Protein AF-A0A7W7ZN82-F1 (afdb_monomer_lite)

pLDDT: mean 78.84, std 11.22, range [37.31, 95.62]

Foldseek 3Di:
DPDPVLVVLVVVLQVVLVFWPDWDWDDAVCCVVVPDVDIDIDTDGDDDPLSSLLSSCVRCQVVVQVVQVPPDPRFDPSCNVVVVSNVVVCVVVDDDDDPDDSCPPDDPVRVVVVD

Secondary structure (DSSP, 8-state):
---HHHHHHHHHHHHHHSSEEEEEEEEPTTGGGTS---EEEEEEESS-HHHHHHHHHHHHHHHHHHHHTTSSSPPSSSGGG-HHHHHHHHHHH----SS--SSTT--HHHHHTT-

Sequence (115 aa):
MADPENSKAINNGLNAVGTVHFARFLPDSGFLLGNSQTLWVLTEYDGTFDQYIQDFVNQMGPVFDKLLSFVVDPPPLPVESHIEAFEKWVDAHNEKSNLYSAYPTLTVQTILNNS

Organism: NCBI:txid940614

Structure (mmCIF, N/CA/C/O backbone):
data_AF-A0A7W7ZN82-F1
#
_entry.id   AF-A0A7W7ZN82-F1
#
loop_
_atom_site.group_PDB
_atom_site.id
_atom_site.type_symbol
_atom_site.label_atom_id
_atom_site.label_alt_id
_atom_site.label_comp_id
_atom_site.label_asym_id
_atom_site.label_entity_id
_atom_site.label_seq_id
_atom_site.pdbx_PDB_ins_code
_atom_site.Cartn_x
_atom_site.Cartn_y
_atom_site.Cartn_z
_atom_site.occupancy
_atom_site.B_iso_or_equiv
_atom_site.auth_seq_id
_atom_site.auth_comp_id
_atom_site.auth_asym_id
_atom_site.auth_atom_id
_atom_site.pdbx_PDB_model_num
ATOM 1 N N . MET A 1 1 ? -0.925 19.327 -7.523 1.00 37.31 1 MET A N 1
ATOM 2 C CA . MET A 1 1 ? -2.353 18.973 -7.677 1.00 37.31 1 MET A CA 1
ATOM 3 C C . MET A 1 1 ? -2.396 17.625 -8.368 1.00 37.31 1 MET A C 1
ATOM 5 O O . MET A 1 1 ? -1.733 17.493 -9.388 1.00 37.31 1 MET A O 1
ATOM 9 N N . ALA A 1 2 ? -3.047 16.619 -7.781 1.00 44.09 2 ALA A N 1
ATOM 10 C CA . ALA A 1 2 ? -3.205 15.329 -8.448 1.00 44.09 2 ALA A CA 1
ATOM 11 C C . ALA A 1 2 ? -4.035 15.522 -9.728 1.00 44.09 2 ALA A C 1
ATOM 13 O O . ALA A 1 2 ? -5.007 16.276 -9.721 1.00 44.09 2 ALA A O 1
ATOM 14 N N . ASP A 1 3 ? -3.608 14.894 -10.820 1.00 53.22 3 ASP A N 1
ATOM 15 C CA . ASP A 1 3 ? -4.341 14.874 -12.085 1.00 53.22 3 ASP A CA 1
ATOM 16 C C . ASP A 1 3 ? -5.731 14.233 -11.864 1.00 53.22 3 ASP A C 1
ATOM 18 O O . ASP A 1 3 ? -5.786 13.072 -11.434 1.00 53.22 3 ASP A O 1
ATOM 22 N N . PRO A 1 4 ? -6.841 14.953 -12.129 1.00 58.34 4 PRO A N 1
ATOM 23 C CA . PRO A 1 4 ? -8.200 14.473 -11.876 1.00 58.34 4 PRO A CA 1
ATOM 24 C C . PRO A 1 4 ? -8.522 13.128 -12.538 1.00 58.34 4 PRO A C 1
ATOM 26 O O . PRO A 1 4 ? -9.276 12.336 -11.971 1.00 58.34 4 PRO A O 1
ATOM 29 N N . GLU A 1 5 ? -7.941 12.849 -13.708 1.00 59.22 5 GLU A N 1
ATOM 30 C CA . GLU A 1 5 ? -8.176 11.603 -14.447 1.00 59.22 5 GLU A CA 1
ATOM 31 C C . GLU A 1 5 ? -7.513 10.406 -13.749 1.00 59.22 5 GLU A C 1
ATOM 33 O O . GLU A 1 5 ? -8.148 9.368 -13.550 1.00 59.22 5 GLU A O 1
ATOM 38 N N . ASN A 1 6 ? -6.275 10.570 -13.269 1.00 62.84 6 ASN A N 1
ATOM 39 C CA . ASN A 1 6 ? -5.576 9.522 -12.517 1.00 62.84 6 ASN A CA 1
ATOM 40 C C . ASN A 1 6 ? -6.247 9.266 -11.159 1.00 62.84 6 ASN A C 1
ATOM 42 O O . ASN A 1 6 ? -6.403 8.113 -10.760 1.00 62.84 6 ASN A O 1
ATOM 46 N N . SER A 1 7 ? -6.710 10.315 -10.467 1.00 64.31 7 SER A N 1
ATOM 47 C CA . SER A 1 7 ? -7.473 10.159 -9.220 1.00 64.31 7 SER A CA 1
ATOM 48 C C . SER A 1 7 ? -8.794 9.416 -9.435 1.00 64.31 7 SER A C 1
ATOM 50 O O . SER A 1 7 ? -9.171 8.588 -8.609 1.00 64.31 7 SER A O 1
ATOM 52 N N . LYS A 1 8 ? -9.487 9.660 -10.553 1.00 69.44 8 LYS A N 1
ATOM 53 C CA . LYS A 1 8 ? -10.722 8.948 -10.902 1.00 69.44 8 LYS A CA 1
ATOM 54 C C . LYS A 1 8 ? -10.463 7.480 -11.240 1.00 69.44 8 LYS A C 1
ATOM 56 O O . LYS A 1 8 ? -11.211 6.627 -10.776 1.00 69.44 8 LYS A O 1
ATOM 61 N N . ALA A 1 9 ? -9.416 7.180 -12.010 1.00 67.44 9 ALA A N 1
ATOM 62 C CA . ALA A 1 9 ? -9.040 5.806 -12.342 1.00 67.44 9 ALA A CA 1
ATOM 63 C C . ALA A 1 9 ? -8.680 4.995 -11.088 1.00 67.44 9 ALA A C 1
ATOM 65 O O . ALA A 1 9 ? -9.179 3.885 -10.921 1.00 67.44 9 ALA A O 1
ATOM 66 N N . ILE A 1 10 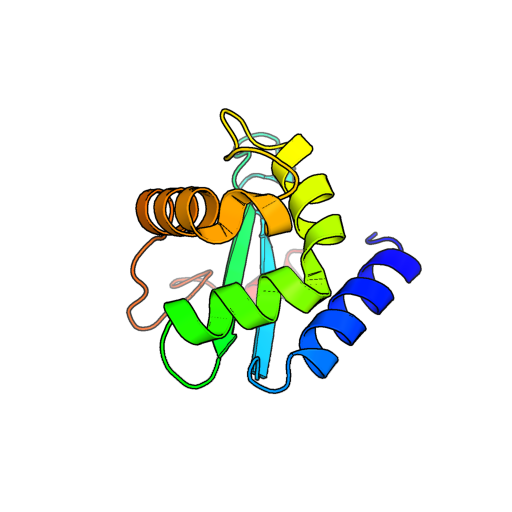? -7.903 5.586 -10.174 1.00 67.81 10 ILE A N 1
ATOM 67 C CA . ILE A 1 10 ? -7.586 4.990 -8.871 1.00 67.81 10 ILE A CA 1
ATOM 68 C C . ILE A 1 10 ? -8.874 4.734 -8.084 1.00 67.81 10 ILE A C 1
ATOM 70 O O . ILE A 1 10 ? -9.153 3.592 -7.747 1.00 67.81 10 ILE A O 1
ATOM 74 N N . ASN A 1 11 ? -9.708 5.756 -7.863 1.00 68.75 11 ASN A N 1
ATOM 75 C CA . ASN A 1 11 ? -10.944 5.604 -7.087 1.00 68.75 11 ASN A CA 1
ATOM 76 C C . ASN A 1 11 ? -11.912 4.574 -7.694 1.00 68.75 11 ASN A C 1
ATOM 78 O O . ASN A 1 11 ? -12.563 3.832 -6.962 1.00 68.75 11 ASN A O 1
ATOM 82 N N . ASN A 1 12 ? -12.001 4.499 -9.023 1.00 72.19 12 ASN A N 1
ATOM 83 C CA . ASN A 1 12 ? -12.823 3.501 -9.703 1.00 72.19 12 ASN A CA 1
ATOM 84 C C . ASN A 1 12 ? -12.264 2.084 -9.538 1.00 72.19 12 ASN A C 1
ATOM 86 O O . ASN A 1 12 ? -13.047 1.172 -9.294 1.00 72.19 12 ASN A O 1
ATOM 90 N N . GLY A 1 13 ? -10.943 1.905 -9.643 1.00 69.12 13 GLY A N 1
ATOM 91 C CA . GLY A 1 13 ? -10.286 0.621 -9.392 1.00 69.12 13 GLY A CA 1
ATOM 92 C C . GLY A 1 13 ? -10.517 0.143 -7.959 1.00 69.12 13 GLY A C 1
ATOM 93 O O . GLY A 1 13 ? -10.958 -0.983 -7.758 1.00 69.12 13 GLY A O 1
ATOM 94 N N . LEU A 1 14 ? -10.346 1.034 -6.976 1.00 67.75 14 LEU A N 1
ATOM 95 C CA . LEU A 1 14 ? -10.626 0.747 -5.564 1.00 67.75 14 LEU A CA 1
ATOM 96 C C . LEU A 1 14 ? -12.080 0.298 -5.343 1.00 67.75 14 LEU A C 1
ATOM 98 O O . LEU A 1 14 ? -12.317 -0.719 -4.699 1.00 67.75 14 LEU A O 1
ATOM 102 N N . ASN A 1 15 ? -13.049 1.013 -5.925 1.00 67.56 15 ASN A N 1
ATOM 103 C CA . ASN A 1 15 ? -14.467 0.654 -5.824 1.00 67.56 15 ASN A CA 1
ATOM 104 C C . ASN A 1 15 ? -14.787 -0.689 -6.494 1.00 67.56 15 ASN A C 1
ATOM 106 O O . ASN A 1 15 ? -15.659 -1.420 -6.028 1.00 67.56 15 ASN A O 1
ATOM 110 N N . ALA A 1 16 ? -14.124 -1.002 -7.608 1.00 68.75 16 ALA A N 1
ATOM 111 C CA . ALA A 1 16 ? -14.400 -2.206 -8.376 1.00 68.75 16 ALA A CA 1
ATOM 112 C C . ALA A 1 16 ? -13.861 -3.473 -7.699 1.00 68.75 16 ALA A C 1
ATOM 114 O O . ALA A 1 16 ? -14.456 -4.535 -7.879 1.00 68.75 16 ALA A O 1
ATOM 115 N N . VAL A 1 17 ? -12.782 -3.371 -6.912 1.00 68.38 17 VAL A N 1
ATOM 116 C CA . VAL A 1 17 ? -12.215 -4.487 -6.128 1.00 68.38 17 VAL A CA 1
ATOM 117 C C . VAL A 1 17 ? -13.229 -5.021 -5.110 1.00 68.38 17 VAL A C 1
ATOM 119 O O . VAL A 1 17 ? -13.238 -6.211 -4.817 1.00 68.38 17 VAL A O 1
ATOM 122 N N . GLY A 1 18 ? -14.141 -4.177 -4.614 1.00 64.94 18 GLY A N 1
ATOM 123 C CA . GLY A 1 18 ? -15.315 -4.595 -3.836 1.00 64.94 18 GLY A CA 1
ATOM 124 C C . GLY A 1 18 ? -15.032 -5.087 -2.411 1.00 64.94 18 GLY A C 1
ATOM 125 O O . GLY A 1 18 ? -15.960 -5.151 -1.610 1.00 64.94 18 GLY A O 1
ATOM 126 N N . THR A 1 19 ? -13.775 -5.386 -2.082 1.00 69.00 19 THR A N 1
ATOM 127 C CA . THR A 1 19 ? -13.296 -5.772 -0.743 1.00 69.00 19 THR A CA 1
ATOM 128 C C . THR A 1 19 ? -12.469 -4.681 -0.065 1.00 69.00 19 THR A C 1
ATOM 130 O O . THR A 1 19 ? -12.140 -4.814 1.109 1.00 69.00 19 THR A O 1
ATOM 133 N N . VAL A 1 20 ? -12.138 -3.597 -0.776 1.00 72.38 20 VAL A N 1
ATOM 134 C CA . VAL A 1 20 ? -11.376 -2.457 -0.248 1.00 72.38 20 VAL A CA 1
ATOM 135 C C . VAL A 1 20 ? -12.342 -1.375 0.224 1.00 72.38 20 VAL A C 1
ATOM 137 O O . VAL A 1 20 ? -13.038 -0.759 -0.580 1.00 72.38 20 VAL A O 1
ATOM 140 N N . HIS A 1 21 ? -12.354 -1.111 1.529 1.00 73.69 21 HIS A N 1
ATOM 141 C CA . HIS A 1 21 ? -13.145 -0.036 2.139 1.00 73.69 21 HIS A CA 1
ATOM 142 C C . HIS A 1 21 ? -12.507 1.328 1.906 1.00 73.69 21 HIS A C 1
ATOM 144 O O . HIS A 1 21 ? -13.195 2.324 1.673 1.00 73.69 21 HIS A O 1
ATOM 150 N N . PHE A 1 22 ? -11.177 1.380 1.987 1.00 74.75 22 PHE A N 1
ATOM 151 C CA . PHE A 1 22 ? -10.418 2.611 1.834 1.00 74.75 22 PHE A CA 1
ATOM 152 C C . PHE A 1 22 ? -8.993 2.322 1.369 1.00 74.75 22 PHE A C 1
ATOM 154 O O . PHE A 1 22 ? -8.355 1.387 1.849 1.00 74.75 22 PHE A O 1
ATOM 161 N N . ALA A 1 23 ? -8.462 3.164 0.481 1.00 78.00 23 ALA A N 1
ATOM 162 C CA . ALA A 1 23 ? -7.037 3.185 0.183 1.00 78.00 23 ALA A CA 1
ATOM 163 C C . ALA A 1 23 ? -6.535 4.617 0.027 1.00 78.00 23 ALA A C 1
ATOM 165 O O . ALA A 1 23 ? -7.219 5.479 -0.530 1.00 78.00 23 ALA A O 1
ATOM 166 N N . ARG A 1 24 ? -5.323 4.879 0.518 1.00 80.00 24 ARG A N 1
ATOM 167 C CA . ARG A 1 24 ? -4.701 6.203 0.434 1.00 80.00 24 ARG A CA 1
ATOM 168 C C . ARG A 1 24 ? -3.201 6.116 0.215 1.00 80.00 24 ARG A C 1
ATOM 170 O O . ARG A 1 24 ? -2.526 5.259 0.782 1.00 80.00 24 ARG A O 1
ATOM 177 N N . PHE A 1 25 ? -2.704 7.080 -0.549 1.00 79.19 25 PHE A N 1
ATOM 178 C CA . PHE A 1 25 ? -1.284 7.334 -0.739 1.00 79.19 25 PHE A CA 1
ATOM 179 C C . PHE A 1 25 ? -0.863 8.462 0.202 1.00 79.19 25 PHE A C 1
ATOM 181 O O . PHE A 1 25 ? -1.386 9.574 0.115 1.00 79.19 25 PHE A O 1
ATOM 188 N N . LEU A 1 26 ? 0.050 8.167 1.122 1.00 83.62 26 LEU A N 1
ATOM 189 C CA . LEU A 1 26 ? 0.542 9.098 2.131 1.00 83.62 26 LEU A CA 1
ATOM 190 C C . LEU A 1 26 ? 2.042 9.328 1.926 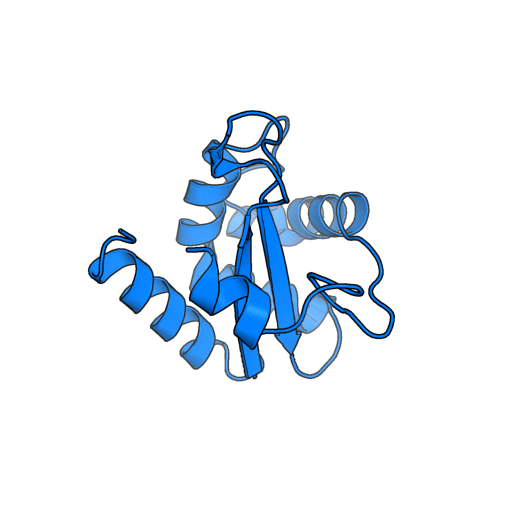1.00 83.62 26 LEU A C 1
ATOM 192 O O . LEU A 1 26 ? 2.837 8.446 2.250 1.00 83.62 26 LEU A O 1
ATOM 196 N N . PRO A 1 27 ? 2.457 10.482 1.380 1.00 83.44 27 PRO A N 1
ATOM 197 C CA . PRO A 1 27 ? 3.871 10.820 1.332 1.00 83.44 27 PRO A CA 1
ATOM 198 C C . PRO A 1 27 ? 4.403 10.971 2.761 1.00 83.44 27 PRO A C 1
ATOM 200 O O . PRO A 1 27 ? 3.747 11.569 3.616 1.00 83.44 27 PRO A O 1
ATOM 203 N N . ASP A 1 28 ? 5.580 10.410 3.019 1.00 84.88 28 ASP A N 1
ATOM 204 C CA . ASP A 1 28 ? 6.212 10.465 4.333 1.00 84.88 28 ASP A CA 1
ATOM 205 C C . ASP A 1 28 ? 6.589 11.903 4.738 1.00 84.88 28 ASP A C 1
ATOM 207 O O . ASP A 1 28 ? 6.702 12.820 3.913 1.00 84.88 28 ASP A O 1
ATOM 211 N N . SER A 1 29 ? 6.782 12.120 6.040 1.00 79.88 29 SER A N 1
ATOM 212 C CA . SER A 1 29 ? 7.206 13.416 6.558 1.00 79.88 29 SER A CA 1
ATOM 213 C C . SER A 1 29 ? 8.524 13.850 5.901 1.00 79.88 29 SER A C 1
ATOM 215 O O . SER A 1 29 ? 9.512 13.124 5.878 1.00 79.88 29 SER A O 1
ATOM 217 N N . GLY A 1 30 ? 8.529 15.042 5.302 1.00 81.81 30 GLY A N 1
ATOM 218 C CA . GLY A 1 30 ? 9.688 15.554 4.568 1.00 81.81 30 GLY A CA 1
ATOM 219 C C . GLY A 1 30 ? 9.745 15.188 3.082 1.00 81.81 30 GLY A C 1
ATOM 220 O O . GLY A 1 30 ? 10.624 15.710 2.400 1.00 81.81 30 GLY A O 1
ATOM 221 N N . PHE A 1 31 ? 8.801 14.403 2.547 1.00 82.81 31 PHE A N 1
ATOM 222 C CA . PHE A 1 31 ? 8.735 14.083 1.113 1.00 82.81 31 PHE A CA 1
ATOM 223 C C . PHE A 1 31 ? 8.673 15.340 0.231 1.00 82.81 31 PHE A C 1
ATOM 225 O O . PHE A 1 31 ? 9.474 15.518 -0.681 1.00 82.81 31 PHE A O 1
ATOM 232 N N . LEU A 1 32 ? 7.785 16.284 0.564 1.00 79.50 32 LEU A N 1
ATOM 233 C CA . LEU A 1 32 ? 7.649 17.555 -0.167 1.00 79.50 32 LEU A CA 1
ATOM 234 C C . LEU A 1 32 ? 8.859 18.489 -0.014 1.00 79.50 32 LEU A C 1
ATOM 236 O O . LEU A 1 32 ? 9.019 19.419 -0.799 1.00 79.50 32 LEU A O 1
ATOM 240 N N . LEU A 1 33 ? 9.694 18.251 0.998 1.00 87.31 33 LEU A N 1
ATOM 241 C CA . LEU A 1 33 ? 10.911 19.017 1.264 1.00 87.31 33 LEU A CA 1
ATOM 242 C C . LEU A 1 33 ? 12.166 18.321 0.710 1.00 87.31 33 LEU A C 1
ATOM 244 O O . LEU A 1 33 ? 13.261 18.845 0.877 1.00 87.31 33 LEU A O 1
ATOM 248 N N . GLY A 1 34 ? 12.022 17.151 0.073 1.00 86.00 34 GLY A N 1
ATOM 249 C CA . GLY A 1 34 ? 13.135 16.348 -0.443 1.00 86.00 34 GLY A CA 1
ATOM 250 C C . GLY A 1 34 ? 13.935 15.593 0.626 1.00 86.00 34 GLY A C 1
ATOM 251 O O . GLY A 1 34 ? 14.978 15.026 0.314 1.00 86.00 34 GLY A O 1
ATOM 252 N N . ASN A 1 35 ? 13.462 15.566 1.874 1.00 87.25 35 ASN A N 1
ATOM 253 C CA . ASN A 1 35 ? 14.134 14.897 2.995 1.00 87.25 35 ASN A CA 1
ATOM 254 C C . ASN A 1 35 ? 13.751 13.413 3.126 1.00 87.25 35 ASN A C 1
ATOM 256 O O . ASN A 1 35 ? 14.437 12.663 3.813 1.00 87.25 35 ASN A O 1
ATOM 260 N N . SER A 1 36 ? 12.658 13.002 2.483 1.00 85.50 36 SER A N 1
ATOM 261 C CA . SER A 1 36 ? 12.209 11.612 2.376 1.00 85.50 36 SER A CA 1
ATOM 262 C C . SER A 1 36 ? 11.776 11.346 0.935 1.00 85.50 36 SER A C 1
ATOM 264 O O . SER A 1 36 ? 11.406 12.266 0.210 1.00 85.50 36 SER A O 1
ATOM 266 N N . GLN A 1 37 ? 11.844 10.092 0.506 1.00 88.44 37 GLN A N 1
ATOM 267 C CA . GLN A 1 37 ? 11.342 9.641 -0.799 1.00 88.44 37 GLN A CA 1
ATOM 268 C C . GLN A 1 37 ? 10.333 8.497 -0.632 1.00 88.44 37 GLN A C 1
ATOM 270 O O . GLN A 1 37 ? 9.980 7.821 -1.594 1.00 88.44 37 GLN A O 1
ATOM 275 N N . THR A 1 38 ? 9.851 8.292 0.594 1.00 87.00 38 THR A N 1
ATOM 276 C CA . THR A 1 38 ? 8.929 7.211 0.931 1.00 87.00 38 THR A CA 1
ATOM 277 C C . THR A 1 38 ? 7.487 7.634 0.667 1.00 87.00 38 THR A C 1
ATOM 279 O O . THR A 1 38 ? 7.035 8.691 1.119 1.00 87.00 38 THR A O 1
ATOM 282 N N . LEU A 1 39 ? 6.748 6.782 -0.042 1.00 85.75 39 LEU A N 1
ATOM 283 C CA . LEU A 1 39 ? 5.307 6.894 -0.237 1.00 85.75 39 LEU A CA 1
ATOM 284 C C . LEU A 1 39 ? 4.630 5.682 0.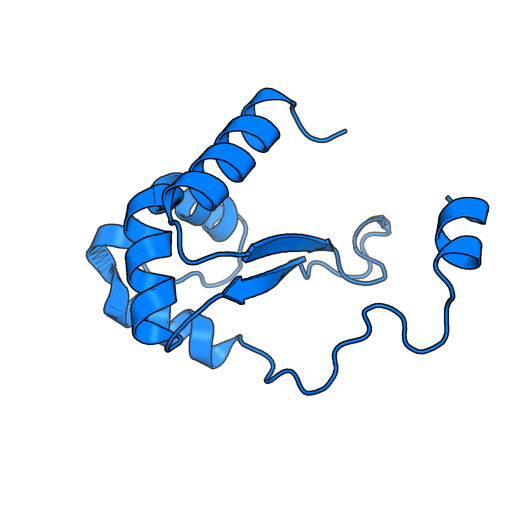400 1.00 85.75 39 LEU A C 1
ATOM 286 O O . LEU A 1 39 ? 4.844 4.553 -0.030 1.00 85.75 39 LEU A O 1
ATOM 290 N N . TRP A 1 40 ? 3.791 5.921 1.401 1.00 85.69 40 TRP A N 1
ATOM 291 C CA . TRP A 1 40 ? 3.015 4.871 2.047 1.00 85.69 40 TRP A CA 1
ATOM 292 C C . TRP A 1 40 ? 1.734 4.591 1.269 1.00 85.69 40 TRP A C 1
ATOM 294 O O . TRP A 1 40 ? 0.998 5.519 0.925 1.00 85.69 40 TRP A O 1
ATOM 304 N N . VAL A 1 41 ? 1.429 3.313 1.054 1.00 83.81 41 VAL A N 1
ATOM 305 C CA . VAL A 1 41 ? 0.117 2.854 0.584 1.00 83.81 41 VAL A CA 1
ATOM 306 C C . VAL A 1 41 ? -0.583 2.196 1.759 1.00 83.81 41 VAL A C 1
ATOM 308 O O . VAL A 1 41 ? -0.102 1.202 2.290 1.00 83.81 41 VAL A O 1
ATOM 311 N N . LEU A 1 42 ? -1.702 2.768 2.193 1.00 82.50 42 LEU A N 1
ATOM 312 C CA . LEU A 1 42 ? -2.492 2.213 3.288 1.00 82.50 42 LEU A CA 1
ATOM 313 C C . LEU A 1 42 ? -3.816 1.738 2.738 1.00 82.50 42 LEU A C 1
ATOM 315 O O . LEU A 1 42 ? -4.481 2.499 2.033 1.00 82.50 42 LEU A O 1
ATOM 319 N N . THR A 1 43 ? -4.188 0.513 3.092 1.00 79.31 43 THR A N 1
ATOM 320 C CA . THR A 1 43 ? -5.428 -0.116 2.652 1.00 79.31 43 THR A CA 1
ATOM 321 C C . THR A 1 43 ? -6.170 -0.731 3.827 1.00 79.31 43 THR A C 1
ATOM 323 O O . THR A 1 43 ? -5.571 -1.317 4.726 1.00 79.31 43 THR A O 1
ATOM 326 N N . GLU A 1 44 ? -7.485 -0.553 3.817 1.00 82.44 44 GLU A N 1
ATOM 327 C CA . GLU A 1 44 ? -8.428 -1.202 4.719 1.00 82.44 44 GLU A CA 1
ATOM 328 C C . GLU A 1 44 ? -9.308 -2.103 3.858 1.00 82.44 44 GLU A C 1
ATOM 330 O O . GLU A 1 44 ? -9.983 -1.617 2.946 1.00 82.44 44 GLU A O 1
ATOM 335 N N . TYR A 1 45 ? -9.260 -3.409 4.105 1.00 81.69 45 TYR A N 1
ATOM 336 C CA . TYR A 1 45 ? -9.911 -4.409 3.268 1.00 81.69 45 TYR A CA 1
ATOM 337 C C . TYR A 1 45 ? -10.446 -5.580 4.093 1.00 81.69 45 TYR A C 1
ATOM 339 O O . TYR A 1 45 ? -9.987 -5.839 5.208 1.00 81.69 45 TYR A O 1
ATOM 347 N N . ASP A 1 46 ? -11.420 -6.286 3.527 1.00 75.19 46 ASP A N 1
ATOM 348 C CA . ASP A 1 46 ? -11.956 -7.523 4.086 1.00 75.19 46 ASP A CA 1
ATOM 349 C C . ASP A 1 46 ? -11.097 -8.736 3.697 1.00 75.19 46 ASP A C 1
ATOM 351 O O . ASP A 1 46 ? -10.568 -8.821 2.590 1.00 75.19 46 ASP A O 1
ATOM 355 N N . GLY A 1 47 ? -11.027 -9.731 4.583 1.00 81.19 47 GLY A N 1
ATOM 356 C CA . GLY A 1 47 ? -10.381 -11.014 4.295 1.00 81.19 47 GLY A CA 1
ATOM 357 C C . GLY A 1 47 ? -8.876 -11.042 4.573 1.00 81.19 47 GLY A C 1
ATOM 358 O O . GLY A 1 47 ? -8.368 -10.325 5.434 1.00 81.19 47 GLY A O 1
ATOM 359 N N . THR A 1 48 ? -8.170 -11.958 3.909 1.00 82.31 48 THR A N 1
ATOM 360 C CA . THR A 1 48 ? -6.716 -12.125 4.051 1.00 82.31 48 THR A CA 1
ATOM 361 C C . THR A 1 48 ? -5.966 -11.229 3.070 1.00 82.31 48 THR A C 1
ATOM 363 O O . THR A 1 48 ? -6.497 -10.872 2.019 1.00 82.31 48 THR A O 1
ATOM 366 N N . PHE A 1 49 ? -4.711 -10.900 3.392 1.00 80.12 49 PHE A N 1
ATOM 367 C CA . PHE A 1 49 ? -3.845 -10.123 2.503 1.00 80.12 49 PHE A CA 1
ATOM 368 C C . PHE A 1 49 ? -3.712 -10.774 1.117 1.00 80.12 49 PHE A C 1
ATOM 370 O O . PHE A 1 49 ? -3.904 -10.086 0.122 1.00 80.12 49 PHE A O 1
ATOM 377 N N . ASP A 1 50 ? -3.494 -12.092 1.055 1.00 79.75 50 ASP A N 1
ATOM 378 C CA . ASP A 1 50 ? -3.355 -12.853 -0.197 1.00 79.75 50 ASP A CA 1
ATOM 379 C C . ASP A 1 50 ? -4.581 -12.711 -1.117 1.00 79.75 50 ASP A C 1
ATOM 381 O O . ASP A 1 50 ? -4.452 -12.548 -2.327 1.00 79.75 50 ASP A 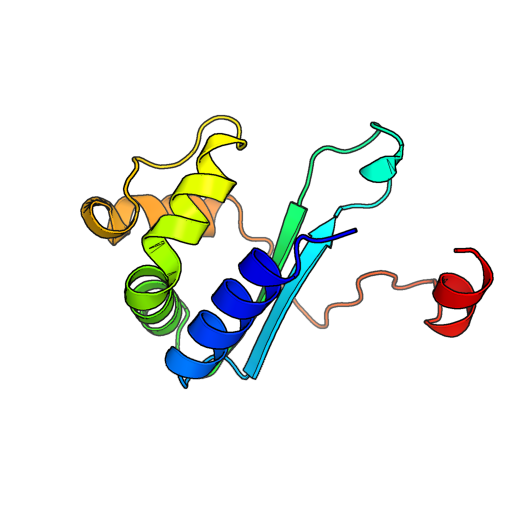O 1
ATOM 385 N N . GLN A 1 51 ? -5.792 -12.738 -0.548 1.00 79.19 51 GLN A N 1
ATOM 386 C CA . GLN A 1 51 ? -7.026 -12.563 -1.318 1.00 79.19 51 GLN A CA 1
ATOM 387 C C . GLN A 1 51 ? -7.126 -11.124 -1.842 1.00 79.19 51 GLN A C 1
ATOM 389 O O . GLN A 1 51 ? -7.383 -10.898 -3.023 1.00 79.19 51 GLN A O 1
ATOM 394 N N . TYR A 1 52 ? -6.874 -10.154 -0.961 1.00 82.00 52 TYR A N 1
ATOM 395 C CA . TYR A 1 52 ? -6.910 -8.735 -1.291 1.00 82.00 52 TYR A CA 1
ATOM 396 C C . TYR A 1 52 ? -5.908 -8.378 -2.392 1.00 82.00 52 TYR A C 1
ATOM 398 O O . TYR A 1 52 ? -6.296 -7.768 -3.382 1.00 82.00 52 TYR A O 1
ATOM 406 N N . ILE A 1 53 ? -4.635 -8.752 -2.251 1.00 82.31 53 ILE A N 1
ATOM 407 C CA . ILE A 1 53 ? -3.568 -8.305 -3.152 1.00 82.31 53 ILE A CA 1
ATOM 408 C C . ILE A 1 53 ? -3.758 -8.860 -4.568 1.00 82.31 53 ILE A C 1
ATOM 410 O O . ILE A 1 53 ? -3.488 -8.155 -5.539 1.00 82.31 53 ILE A O 1
ATOM 414 N N . GLN A 1 54 ? -4.316 -10.068 -4.700 1.00 83.44 54 GLN A N 1
ATOM 415 C CA . GLN A 1 54 ? -4.681 -10.656 -5.990 1.00 83.44 54 GLN A CA 1
ATOM 416 C C . GLN A 1 54 ? -5.827 -9.895 -6.660 1.00 83.44 54 GLN A C 1
ATOM 418 O O . GLN A 1 54 ? -5.704 -9.494 -7.820 1.00 83.44 54 GLN A O 1
ATOM 423 N N . ASP A 1 55 ? -6.918 -9.639 -5.933 1.00 79.56 55 ASP A N 1
ATOM 424 C CA . ASP A 1 55 ? -8.049 -8.860 -6.450 1.00 79.56 55 ASP A CA 1
ATOM 425 C C . ASP A 1 55 ? -7.610 -7.438 -6.831 1.00 79.56 55 ASP A C 1
ATOM 427 O O . ASP A 1 55 ? -8.040 -6.880 -7.844 1.00 79.56 55 ASP A O 1
ATOM 431 N N . PHE A 1 56 ? -6.687 -6.877 -6.053 1.00 77.50 56 PHE A N 1
ATOM 432 C CA . PHE A 1 56 ? -6.140 -5.548 -6.257 1.00 77.50 56 PHE A CA 1
ATOM 433 C C . PHE A 1 56 ? -5.274 -5.451 -7.511 1.00 77.50 56 PHE A C 1
ATOM 435 O O . PHE A 1 56 ? -5.471 -4.549 -8.325 1.00 77.50 56 PHE A O 1
ATOM 442 N N . VAL A 1 57 ? -4.356 -6.398 -7.715 1.00 82.69 57 VAL A N 1
ATOM 443 C CA . VAL A 1 57 ? -3.506 -6.459 -8.912 1.00 82.69 57 VAL A CA 1
ATOM 444 C C . VAL A 1 57 ? -4.342 -6.666 -10.172 1.00 82.69 57 VAL A C 1
ATOM 446 O O . VAL A 1 57 ? -4.107 -5.986 -11.167 1.00 82.69 57 VAL A O 1
ATOM 449 N N . ASN A 1 58 ? -5.371 -7.514 -10.122 1.00 81.25 58 ASN A N 1
ATOM 450 C CA . ASN A 1 58 ? -6.249 -7.754 -11.270 1.00 81.25 58 ASN A CA 1
ATOM 451 C C . ASN A 1 58 ? -6.966 -6.488 -11.768 1.00 81.25 58 ASN A C 1
ATOM 453 O O . ASN A 1 58 ? -7.292 -6.388 -12.950 1.00 81.25 58 ASN A O 1
ATOM 457 N N . GLN A 1 59 ? -7.229 -5.525 -10.882 1.00 80.31 59 GLN A N 1
ATOM 458 C CA . GLN A 1 59 ? -7.955 -4.297 -11.228 1.00 80.31 59 GLN A CA 1
ATOM 459 C C . GLN A 1 59 ? -7.048 -3.079 -11.398 1.00 80.31 59 GLN A C 1
ATOM 461 O O . GLN A 1 59 ? -7.381 -2.153 -12.138 1.00 80.31 59 GLN A O 1
ATOM 466 N N . MET A 1 60 ? -5.913 -3.058 -10.700 1.00 77.56 60 MET A N 1
ATOM 467 C CA . MET A 1 60 ? -5.031 -1.896 -10.599 1.00 77.56 60 MET A CA 1
ATOM 468 C C . MET A 1 60 ? -3.601 -2.153 -11.080 1.00 77.56 60 MET A C 1
ATOM 470 O O . MET A 1 60 ? -2.761 -1.264 -10.942 1.00 77.56 60 MET A O 1
ATOM 474 N N . GLY A 1 61 ? -3.312 -3.312 -11.671 1.00 82.94 61 GLY A N 1
ATOM 475 C CA . GLY A 1 61 ? -1.977 -3.692 -12.142 1.00 82.94 61 GLY A CA 1
ATOM 476 C C . GLY A 1 61 ? -1.246 -2.601 -12.937 1.00 82.94 61 GLY A C 1
ATOM 477 O O . GLY A 1 61 ? -0.160 -2.203 -12.512 1.00 82.94 61 GLY A O 1
ATOM 478 N N . PRO A 1 62 ? -1.858 -1.947 -13.948 1.00 84.94 62 PRO A N 1
ATOM 479 C CA . PRO A 1 62 ? -1.172 -0.902 -14.712 1.00 84.94 62 PRO A CA 1
ATOM 480 C C . PRO A 1 62 ? -0.872 0.365 -13.894 1.00 84.94 62 PRO A C 1
ATOM 482 O O . PRO A 1 62 ? 0.065 1.109 -14.192 1.00 84.94 62 PRO A O 1
ATOM 485 N N . VAL A 1 63 ? -1.670 0.638 -12.854 1.00 81.12 63 VAL A N 1
ATOM 486 C CA . VAL A 1 63 ? -1.414 1.738 -11.912 1.00 81.12 63 VAL A CA 1
ATOM 487 C C . VAL A 1 63 ? -0.218 1.391 -11.027 1.00 81.12 63 VAL A C 1
ATOM 489 O O . VAL A 1 63 ? 0.654 2.241 -10.839 1.00 81.12 63 VAL A O 1
ATOM 492 N N . PHE A 1 64 ? -0.143 0.152 -10.530 1.00 82.31 64 PHE A N 1
ATOM 493 C CA . PHE A 1 64 ? 0.999 -0.325 -9.751 1.00 82.31 64 PHE A CA 1
ATOM 494 C C . PHE A 1 64 ? 2.280 -0.336 -10.560 1.00 82.31 64 PHE A C 1
ATOM 496 O O . PHE A 1 64 ? 3.269 0.210 -10.089 1.00 82.31 64 PHE A O 1
ATOM 503 N N . ASP A 1 65 ? 2.255 -0.840 -11.788 1.00 89.12 65 ASP A N 1
ATOM 504 C CA . ASP A 1 65 ? 3.425 -0.840 -12.664 1.00 89.12 65 ASP A CA 1
ATOM 505 C C . ASP A 1 65 ? 3.979 0.576 -12.856 1.00 89.12 65 ASP A C 1
ATOM 507 O O . ASP A 1 65 ? 5.187 0.811 -12.777 1.00 89.12 65 ASP A O 1
ATOM 511 N N . LYS A 1 66 ? 3.088 1.559 -13.034 1.00 87.38 66 LYS A N 1
ATOM 512 C CA . LYS A 1 66 ? 3.484 2.961 -13.159 1.00 87.38 66 LYS A CA 1
ATOM 513 C C . LYS A 1 66 ? 4.080 3.505 -11.862 1.00 87.38 66 LYS A C 1
ATOM 515 O O . LYS A 1 66 ? 5.080 4.212 -11.928 1.00 87.38 66 LYS A O 1
ATOM 520 N N . LEU A 1 67 ? 3.511 3.191 -10.699 1.00 84.00 67 LEU A N 1
ATOM 521 C CA . LEU A 1 67 ? 4.062 3.614 -9.405 1.00 84.00 67 LEU A CA 1
ATOM 522 C C . LEU A 1 67 ? 5.420 2.956 -9.125 1.00 84.00 67 LEU A C 1
ATOM 524 O O . LEU A 1 67 ? 6.377 3.646 -8.785 1.00 84.00 67 LEU A O 1
ATOM 528 N N . LEU A 1 68 ? 5.514 1.643 -9.329 1.00 89.62 68 LEU A N 1
ATOM 529 C CA . LEU A 1 68 ? 6.712 0.835 -9.109 1.00 89.62 68 LEU A CA 1
ATOM 530 C C . LEU A 1 68 ? 7.850 1.207 -10.062 1.00 89.62 68 LEU A C 1
ATOM 532 O O . LEU A 1 68 ? 9.009 1.062 -9.695 1.00 89.62 68 LEU A O 1
ATOM 536 N N . SER A 1 69 ? 7.553 1.780 -11.233 1.00 91.00 69 SER A N 1
ATOM 537 C CA . SER A 1 69 ? 8.583 2.329 -12.129 1.00 91.00 69 SER A CA 1
ATOM 538 C C . SER A 1 69 ? 9.409 3.472 -11.519 1.00 91.00 69 SER A C 1
ATOM 540 O O . SER A 1 69 ? 10.498 3.766 -12.009 1.00 91.00 69 SER A O 1
ATOM 542 N N . PHE A 1 70 ? 8.914 4.107 -10.450 1.00 88.75 70 PHE A N 1
ATOM 543 C CA . PHE A 1 70 ? 9.632 5.139 -9.697 1.00 88.75 70 PHE A CA 1
ATOM 544 C C . PHE A 1 70 ? 10.325 4.599 -8.437 1.00 88.75 70 PHE A C 1
ATOM 546 O O . PHE A 1 70 ? 11.020 5.352 -7.757 1.00 88.75 70 PHE A O 1
ATOM 553 N N . VAL A 1 71 ? 10.124 3.323 -8.104 1.00 90.25 71 VAL A N 1
ATOM 554 C CA . VAL A 1 71 ? 10.663 2.685 -6.899 1.00 90.25 71 VAL A CA 1
ATOM 555 C C . VAL A 1 71 ? 12.041 2.098 -7.204 1.00 90.25 71 VAL A C 1
ATOM 557 O O . VAL A 1 71 ? 12.285 1.579 -8.290 1.00 90.25 71 VAL A O 1
ATOM 560 N N . VAL A 1 72 ? 12.962 2.201 -6.246 1.00 89.75 72 VAL A N 1
ATOM 561 C CA . VAL A 1 72 ? 14.279 1.555 -6.329 1.00 89.75 72 VAL A CA 1
ATOM 562 C C . VAL A 1 72 ? 14.106 0.061 -6.061 1.00 89.75 72 VAL A C 1
ATOM 564 O O . VAL A 1 72 ? 13.454 -0.306 -5.089 1.00 89.75 72 VAL A O 1
ATOM 567 N N . ASP A 1 73 ? 14.688 -0.777 -6.919 1.00 91.75 73 ASP A N 1
ATOM 568 C CA . ASP A 1 73 ? 14.595 -2.243 -6.857 1.00 91.75 73 ASP A CA 1
ATOM 569 C C . ASP A 1 73 ? 13.142 -2.770 -6.755 1.00 91.75 73 ASP A C 1
ATOM 571 O O . ASP A 1 73 ? 12.781 -3.462 -5.794 1.00 91.75 73 ASP A O 1
ATOM 575 N N . PRO A 1 74 ? 12.275 -2.447 -7.739 1.00 93.62 74 PRO A N 1
ATOM 576 C CA . PRO A 1 74 ? 10.895 -2.913 -7.747 1.00 93.62 74 PRO A CA 1
ATOM 577 C C . PRO A 1 74 ? 10.826 -4.428 -8.023 1.00 93.62 74 PRO A C 1
ATOM 579 O O . PRO A 1 74 ? 11.776 -5.018 -8.553 1.00 93.62 74 PRO A O 1
ATOM 582 N N . PRO A 1 75 ? 9.689 -5.080 -7.728 1.00 94.25 75 PRO A N 1
ATOM 583 C CA . PRO A 1 75 ? 9.456 -6.443 -8.181 1.00 94.25 75 PRO A CA 1
ATOM 584 C C . PRO A 1 75 ? 9.348 -6.485 -9.717 1.00 94.25 75 PRO A C 1
ATOM 586 O O . PRO A 1 75 ? 9.167 -5.445 -10.358 1.00 94.25 75 PRO A O 1
ATOM 589 N N . PRO A 1 76 ? 9.441 -7.675 -10.339 1.00 95.62 76 PRO A N 1
ATOM 590 C CA . PRO A 1 76 ? 9.254 -7.811 -11.780 1.00 95.62 76 PRO A CA 1
ATOM 591 C C . PRO A 1 76 ? 7.897 -7.253 -12.241 1.00 95.62 76 PRO A C 1
ATOM 593 O O . PRO A 1 76 ? 6.862 -7.577 -11.661 1.00 95.62 76 PRO A O 1
ATOM 596 N N . LEU A 1 77 ? 7.915 -6.437 -13.299 1.00 93.56 77 LEU A N 1
ATOM 597 C CA . LEU A 1 77 ? 6.726 -5.855 -13.932 1.00 93.56 77 LEU A CA 1
ATOM 598 C C . LEU A 1 77 ? 6.437 -6.563 -15.275 1.00 93.56 77 LEU A C 1
ATOM 600 O O . LEU A 1 77 ? 7.392 -6.946 -15.958 1.00 93.56 77 LEU A O 1
ATOM 604 N N . PRO A 1 78 ? 5.166 -6.700 -15.702 1.00 93.56 78 PRO A N 1
ATOM 605 C CA . PRO A 1 78 ? 3.957 -6.233 -15.021 1.00 93.56 78 PRO A CA 1
ATOM 606 C C . PRO A 1 78 ? 3.595 -7.119 -13.824 1.00 93.56 78 PRO A C 1
ATOM 608 O O . PRO A 1 78 ? 3.717 -8.346 -13.897 1.00 93.56 78 PRO A O 1
ATOM 611 N N . VAL A 1 79 ? 3.133 -6.516 -12.724 1.00 91.44 79 VAL A N 1
ATOM 612 C CA . VAL A 1 79 ? 2.872 -7.245 -11.464 1.00 91.44 79 VAL A CA 1
ATOM 613 C C . VAL A 1 79 ? 1.851 -8.377 -11.622 1.00 91.44 79 VAL A C 1
ATOM 615 O O . VAL A 1 79 ? 1.960 -9.408 -10.966 1.00 91.44 79 VAL A O 1
ATOM 618 N N . GLU A 1 80 ? 0.915 -8.237 -12.560 1.00 90.19 80 GLU A N 1
ATOM 619 C CA . GLU A 1 80 ? -0.121 -9.226 -12.897 1.00 90.19 80 GLU A CA 1
ATOM 620 C C . GLU A 1 80 ? 0.476 -10.553 -13.390 1.00 90.19 80 GLU A C 1
ATOM 622 O O . GLU A 1 80 ? -0.070 -11.626 -13.144 1.00 90.19 80 GLU A O 1
ATOM 627 N N . SER A 1 81 ? 1.623 -10.489 -14.077 1.00 92.69 81 SER A N 1
ATOM 628 C CA . SER A 1 81 ? 2.344 -11.667 -14.580 1.00 92.69 81 SER A CA 1
ATOM 629 C C . SER A 1 81 ? 3.298 -12.265 -13.542 1.00 92.69 81 SER A C 1
ATOM 631 O O . SER A 1 81 ? 3.876 -13.330 -13.768 1.00 92.69 81 SER A O 1
ATOM 633 N N . HIS A 1 82 ? 3.475 -11.585 -12.407 1.00 92.12 82 HIS A N 1
ATOM 634 C CA . HIS A 1 82 ? 4.481 -11.889 -11.395 1.00 92.12 82 HIS A CA 1
ATOM 635 C C . HIS A 1 82 ? 3.923 -11.783 -9.964 1.00 92.12 82 HIS A C 1
ATOM 637 O O . HIS A 1 82 ? 4.665 -11.428 -9.049 1.00 92.12 82 HIS A O 1
ATOM 643 N N . ILE A 1 83 ? 2.643 -12.128 -9.761 1.00 89.12 83 ILE A N 1
ATOM 644 C CA . ILE A 1 83 ? 1.914 -11.968 -8.486 1.00 89.12 83 ILE A CA 1
ATOM 645 C C . ILE A 1 83 ? 2.697 -12.501 -7.282 1.00 89.12 83 ILE A C 1
ATOM 647 O O . ILE A 1 83 ? 2.887 -11.767 -6.325 1.00 89.12 83 ILE A O 1
ATOM 651 N N . GLU A 1 84 ? 3.246 -13.716 -7.342 1.00 90.88 84 GLU A N 1
ATOM 652 C CA . GLU A 1 84 ? 3.986 -14.290 -6.203 1.00 90.88 84 GLU A CA 1
ATOM 653 C C . GLU A 1 84 ? 5.253 -13.480 -5.852 1.00 90.88 84 GLU A C 1
ATOM 655 O O . GLU A 1 84 ? 5.630 -13.341 -4.687 1.00 90.88 84 GLU A O 1
ATOM 660 N N . ALA A 1 85 ? 5.942 -12.936 -6.861 1.00 93.12 85 ALA A N 1
ATOM 661 C CA . ALA A 1 85 ? 7.113 -12.089 -6.641 1.00 93.12 85 ALA A CA 1
ATOM 662 C C . ALA A 1 85 ? 6.707 -10.712 -6.097 1.00 93.12 85 ALA A C 1
ATOM 664 O O . ALA A 1 85 ? 7.412 -10.155 -5.256 1.00 93.12 85 ALA A O 1
ATOM 665 N N . PHE A 1 86 ? 5.568 -10.189 -6.554 1.00 91.56 86 PHE A N 1
ATOM 666 C CA . PHE A 1 86 ? 4.985 -8.956 -6.047 1.00 91.56 86 PHE A CA 1
ATOM 667 C C . PHE A 1 86 ? 4.542 -9.100 -4.585 1.00 91.56 86 PHE A C 1
ATOM 669 O O . PHE A 1 86 ? 4.937 -8.279 -3.766 1.00 91.56 86 PHE A O 1
ATOM 676 N N . GLU A 1 87 ? 3.827 -10.169 -4.229 1.00 89.31 87 GLU A N 1
ATOM 677 C CA . GLU A 1 87 ? 3.414 -10.489 -2.855 1.00 89.31 87 GLU A CA 1
ATOM 678 C C . GLU A 1 87 ? 4.618 -10.540 -1.909 1.00 89.31 87 GLU A C 1
ATOM 680 O O . GLU A 1 87 ? 4.653 -9.825 -0.909 1.00 89.31 87 GLU A O 1
ATOM 685 N N . LYS A 1 88 ? 5.667 -11.292 -2.273 1.00 92.00 88 LYS A N 1
ATOM 686 C CA . LYS A 1 88 ? 6.909 -11.365 -1.482 1.00 92.00 88 LYS A CA 1
ATOM 687 C C . LYS A 1 88 ? 7.593 -10.012 -1.327 1.00 92.00 88 LYS A C 1
ATOM 689 O O . LYS A 1 88 ? 8.160 -9.727 -0.273 1.00 92.00 88 LYS A O 1
ATOM 694 N N . TRP A 1 89 ? 7.584 -9.196 -2.379 1.00 93.06 89 TRP A N 1
ATOM 695 C CA . TRP A 1 89 ? 8.155 -7.857 -2.327 1.00 93.06 89 TRP A CA 1
ATOM 696 C C . TRP A 1 89 ? 7.344 -6.961 -1.392 1.00 93.06 89 TRP A C 1
ATOM 698 O O . TRP A 1 89 ? 7.933 -6.293 -0.547 1.00 93.06 89 TRP A O 1
ATOM 708 N N . VAL A 1 90 ? 6.013 -6.990 -1.476 1.00 89.38 90 VAL A N 1
ATOM 709 C CA . VAL A 1 90 ? 5.142 -6.216 -0.586 1.00 89.38 90 VAL A CA 1
ATOM 710 C C . VAL A 1 90 ? 5.317 -6.667 0.863 1.00 89.38 90 VAL A C 1
ATOM 712 O O . VAL A 1 90 ? 5.515 -5.819 1.722 1.00 89.38 90 VAL A O 1
ATOM 715 N N . ASP A 1 91 ? 5.364 -7.968 1.146 1.00 87.88 91 ASP A N 1
ATOM 716 C CA . ASP A 1 91 ? 5.605 -8.490 2.498 1.00 87.88 91 ASP A CA 1
ATOM 717 C C . ASP A 1 91 ? 6.951 -8.051 3.087 1.00 87.88 91 ASP A C 1
ATOM 719 O O . ASP A 1 91 ? 7.044 -7.7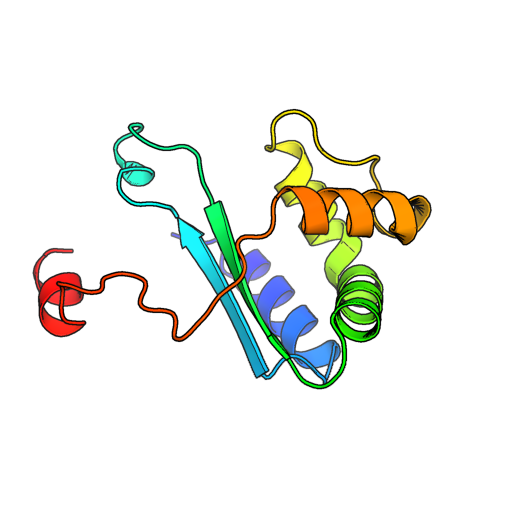70 4.282 1.00 87.88 91 ASP A O 1
ATOM 723 N N . ALA A 1 92 ? 7.996 -7.967 2.259 1.00 90.88 92 ALA A N 1
ATOM 724 C CA . ALA A 1 92 ? 9.319 -7.521 2.689 1.00 90.88 92 ALA A CA 1
ATOM 725 C C . ALA A 1 92 ? 9.391 -6.011 2.985 1.00 90.88 92 ALA A C 1
ATOM 727 O O . ALA A 1 92 ? 10.263 -5.588 3.744 1.00 90.88 92 ALA A O 1
ATOM 728 N N . HIS A 1 93 ? 8.495 -5.212 2.397 1.00 89.25 93 HIS A N 1
ATOM 729 C CA . HIS A 1 93 ? 8.439 -3.752 2.556 1.00 89.25 93 HIS A CA 1
ATOM 730 C C . HIS A 1 93 ? 7.244 -3.281 3.401 1.00 89.25 93 HIS A C 1
ATOM 732 O O . HIS A 1 93 ? 7.115 -2.089 3.685 1.00 89.25 93 HIS A O 1
ATOM 738 N N . ASN A 1 94 ? 6.367 -4.201 3.804 1.00 86.75 94 ASN A N 1
ATOM 739 C CA . ASN A 1 94 ? 5.203 -3.911 4.621 1.00 86.75 94 ASN A CA 1
ATOM 740 C C . ASN A 1 94 ? 5.604 -3.715 6.080 1.00 86.75 94 ASN A C 1
ATOM 742 O O . ASN A 1 94 ? 6.160 -4.599 6.732 1.00 86.75 94 ASN A O 1
ATOM 746 N N . GLU A 1 95 ? 5.189 -2.584 6.634 1.00 82.12 95 GLU A N 1
ATOM 747 C CA . GLU A 1 95 ? 5.207 -2.372 8.073 1.00 82.12 95 GLU A CA 1
ATOM 748 C C . GLU A 1 95 ? 3.918 -2.927 8.687 1.00 82.12 95 GLU A C 1
ATOM 750 O O . GLU A 1 95 ? 2.808 -2.531 8.319 1.00 82.12 95 GLU A O 1
ATOM 755 N N . LYS A 1 96 ? 4.045 -3.849 9.650 1.00 69.62 96 LYS A N 1
ATOM 756 C CA . LYS A 1 96 ? 2.881 -4.401 10.360 1.00 69.62 96 LYS A CA 1
ATOM 757 C C . LYS A 1 96 ? 2.203 -3.298 11.169 1.00 69.62 96 LYS A C 1
ATOM 759 O O . LYS A 1 96 ? 2.750 -2.828 12.167 1.00 69.62 96 LYS A O 1
ATOM 764 N N . SER A 1 97 ? 0.987 -2.919 10.790 1.00 64.12 97 SER A N 1
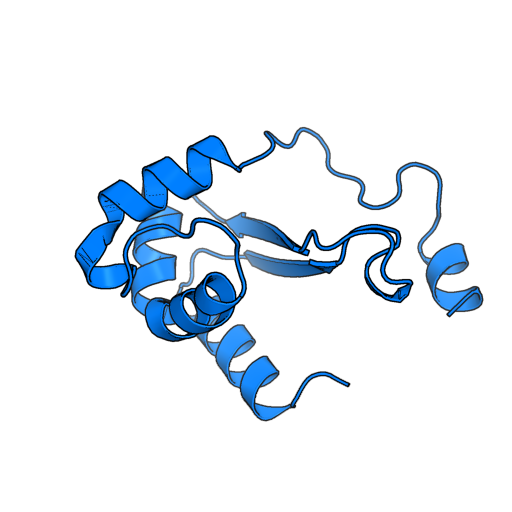ATOM 765 C CA . SER A 1 97 ? 0.239 -1.911 11.536 1.00 64.12 97 SER A CA 1
ATOM 766 C C . SER A 1 97 ? -0.473 -2.516 12.752 1.00 64.12 97 SER A C 1
ATOM 768 O O . SER A 1 97 ? -1.317 -3.398 12.611 1.00 64.12 97 SER A O 1
ATOM 770 N N . ASN A 1 98 ? -0.191 -1.981 13.942 1.00 64.19 98 ASN A N 1
ATOM 771 C CA . ASN A 1 98 ? -1.167 -1.935 15.041 1.00 64.19 98 ASN A CA 1
ATOM 772 C C . ASN A 1 98 ? -2.118 -0.741 14.800 1.00 64.19 98 ASN A C 1
ATOM 774 O O . ASN A 1 98 ? -2.199 -0.263 13.671 1.00 64.19 98 ASN A O 1
ATOM 778 N N . LEU A 1 99 ? -2.824 -0.223 15.817 1.00 60.53 99 LEU A N 1
ATOM 779 C CA . LEU A 1 99 ? -3.560 1.047 15.683 1.00 60.53 99 LEU A CA 1
ATOM 780 C C . LEU A 1 99 ? -2.666 2.099 15.004 1.00 60.53 99 LEU A C 1
ATOM 782 O O . LEU A 1 99 ? -1.655 2.522 15.567 1.00 60.53 99 LEU A O 1
ATOM 786 N N . TYR A 1 100 ? -3.019 2.476 13.777 1.00 65.44 100 TYR A N 1
ATOM 787 C CA . TYR A 1 100 ? -2.207 3.361 12.958 1.00 65.44 100 TYR A CA 1
ATOM 788 C C . TYR A 1 100 ? -2.623 4.815 13.192 1.00 65.44 100 TYR A C 1
ATOM 790 O O . TYR A 1 100 ? -3.788 5.177 13.027 1.00 65.44 100 TYR A O 1
ATOM 798 N N . SER A 1 101 ? -1.653 5.669 13.521 1.00 63.97 101 SER A N 1
ATOM 799 C CA . SER A 1 101 ? -1.807 7.122 13.467 1.00 63.97 101 SER A CA 1
ATOM 800 C C . SER A 1 101 ? -0.683 7.707 12.619 1.00 63.97 101 SER A C 1
ATOM 802 O O . SER A 1 101 ? 0.482 7.581 12.987 1.00 63.97 101 SER A O 1
ATOM 804 N N . ALA A 1 102 ? -1.029 8.350 11.496 1.00 64.94 102 ALA A N 1
ATOM 805 C CA . ALA A 1 102 ? -0.053 9.005 10.612 1.00 64.94 102 ALA A CA 1
ATOM 806 C C . ALA A 1 102 ? 0.732 10.101 11.345 1.00 64.94 102 ALA A C 1
ATOM 808 O O . ALA A 1 102 ? 1.916 10.301 11.095 1.00 64.94 102 ALA A O 1
ATOM 809 N N . TYR A 1 103 ? 0.064 10.788 12.276 1.00 70.12 103 TYR A N 1
ATOM 810 C CA . TYR A 1 103 ? 0.658 11.814 13.119 1.00 70.12 103 TYR A CA 1
ATOM 811 C C . TYR A 1 103 ? 0.206 11.607 14.569 1.00 70.12 103 TYR A C 1
ATOM 813 O O . TYR A 1 103 ? -0.755 12.236 15.011 1.00 70.12 103 TYR A O 1
ATOM 821 N N . PRO A 1 104 ? 0.887 10.740 15.342 1.00 69.06 104 PRO A N 1
ATOM 822 C CA . PRO A 1 104 ? 0.474 10.396 16.706 1.00 69.06 104 PRO A CA 1
ATOM 823 C C . PRO A 1 104 ? 0.396 11.602 17.648 1.00 69.06 104 PRO A C 1
ATOM 825 O O . PRO A 1 104 ? -0.321 11.571 18.643 1.00 69.06 104 PRO A O 1
ATOM 828 N N . THR A 1 105 ? 1.145 12.659 17.334 1.00 81.12 105 THR A N 1
ATOM 829 C CA . THR A 1 105 ? 1.274 13.873 18.144 1.00 81.12 105 THR A CA 1
ATOM 830 C C . THR A 1 105 ? 0.580 15.094 17.541 1.00 81.12 105 THR A C 1
ATOM 832 O O . THR A 1 105 ? 0.538 16.133 18.198 1.00 81.12 105 THR A O 1
ATOM 835 N N . LEU A 1 106 ? 0.033 15.006 16.320 1.00 73.94 106 LEU A N 1
ATOM 836 C CA . LEU A 1 106 ? -0.619 16.136 15.651 1.00 73.94 106 LEU A CA 1
ATOM 837 C C . LEU A 1 106 ? -2.103 15.863 15.440 1.00 73.94 106 LEU A C 1
ATOM 839 O O . LEU A 1 106 ? -2.518 14.768 15.071 1.00 73.94 106 LEU A O 1
ATOM 843 N N . THR A 1 107 ? -2.914 16.900 15.635 1.00 78.25 107 THR A N 1
ATOM 844 C CA . THR A 1 107 ? -4.345 16.827 15.334 1.00 78.25 107 THR A CA 1
ATOM 845 C C . THR A 1 107 ? -4.608 17.166 13.869 1.00 78.25 107 THR A C 1
ATOM 847 O O . THR A 1 107 ? -3.846 17.907 13.244 1.00 78.25 107 THR A O 1
ATOM 850 N N . VAL A 1 108 ? -5.744 16.709 13.336 1.00 70.25 108 VAL A N 1
ATOM 851 C CA . VAL A 1 108 ? -6.211 17.093 11.990 1.00 70.25 108 VAL A CA 1
ATOM 852 C C . VAL A 1 108 ? -6.322 18.615 11.849 1.00 70.25 108 VAL A C 1
ATOM 854 O O . VAL A 1 108 ? -5.933 19.167 10.826 1.00 70.25 108 VAL A O 1
ATOM 857 N N . GLN A 1 109 ? -6.775 19.312 12.894 1.00 75.56 109 GLN A N 1
ATOM 858 C CA . GLN A 1 109 ? -6.851 20.777 12.899 1.00 75.56 109 GLN A CA 1
ATOM 859 C C . GLN A 1 109 ? -5.463 21.411 12.743 1.00 75.56 109 GLN A C 1
ATOM 861 O O . GLN A 1 109 ? -5.297 22.360 11.984 1.00 75.56 109 GLN A O 1
ATOM 866 N N . THR A 1 110 ? -4.453 20.865 13.426 1.00 82.88 110 THR A N 1
ATOM 867 C CA . THR A 1 110 ? -3.064 21.337 13.333 1.00 82.88 110 THR A CA 1
ATOM 868 C C . THR A 1 110 ? -2.499 21.167 11.926 1.00 82.88 110 THR A C 1
ATOM 870 O O . THR A 1 110 ? -1.765 22.032 11.465 1.00 82.88 110 THR A O 1
ATOM 873 N N . ILE A 1 111 ? -2.834 20.071 11.244 1.00 74.12 111 ILE A N 1
ATOM 874 C CA . ILE A 1 111 ? -2.370 19.807 9.878 1.00 74.12 111 ILE A CA 1
ATOM 875 C C . ILE A 1 111 ? -3.030 20.788 8.905 1.00 74.12 111 ILE A C 1
ATOM 877 O O . ILE A 1 111 ? -2.337 21.478 8.162 1.00 74.12 111 ILE A O 1
ATOM 881 N N . LEU A 1 112 ? -4.359 20.916 8.963 1.00 74.44 112 LEU A N 1
ATOM 882 C CA . LEU A 1 112 ? -5.120 21.772 8.047 1.00 74.44 112 LEU A CA 1
ATOM 883 C C . LEU A 1 112 ? -4.804 23.265 8.203 1.00 74.44 112 LEU A C 1
ATOM 885 O O . LEU A 1 112 ? -4.871 24.001 7.226 1.00 74.44 112 LEU A O 1
ATOM 889 N N . ASN A 1 113 ? -4.439 23.711 9.406 1.00 76.19 113 ASN A N 1
ATOM 890 C CA . ASN A 1 113 ? -4.147 25.121 9.679 1.00 76.19 113 ASN A CA 1
ATOM 891 C C . ASN A 1 113 ? -2.675 25.515 9.448 1.00 76.19 113 ASN A C 1
ATOM 893 O O . ASN A 1 113 ? -2.355 26.695 9.552 1.00 76.19 113 ASN A O 1
ATOM 897 N N . ASN A 1 114 ? -1.789 24.554 9.162 1.00 59.25 114 ASN A N 1
ATOM 898 C CA . ASN A 1 114 ? -0.370 24.785 8.848 1.00 59.25 114 ASN A CA 1
ATOM 899 C C . ASN A 1 114 ? -0.017 24.425 7.386 1.00 59.25 114 ASN A C 1
ATOM 901 O O . ASN A 1 114 ? 1.163 24.278 7.068 1.00 59.25 114 ASN A O 1
ATOM 905 N N . SER A 1 115 ? -1.033 24.234 6.534 1.00 51.34 115 SER A N 1
ATOM 906 C CA . SER A 1 115 ? -0.912 23.909 5.101 1.00 51.34 115 SER A CA 1
ATOM 907 C C . SER A 1 115 ? -0.899 25.156 4.223 1.00 51.34 115 SER A C 1
ATOM 909 O O . SER A 1 115 ? -1.686 26.081 4.524 1.00 51.34 115 SER A O 1
#

Radius of gyration: 15.21 Å; chains: 1; bounding box: 30×39×33 Å